Protein AF-A0A376TV82-F1 (afdb_monomer_lite)

Secondary structure (DSSP, 8-state):
-----SS-EEEEEE--SPEEEEPTTSSSEEEEEP-TT-EEEEEEEE--HHHHHHHHHHHHHTT----SHHHHHHHTT--PEEEE--TT-----SHHHHHHHHHHS----------------

Foldseek 3Di:
DDPDPLFFAFEKAQDDDWDFDADVPDPHTPDTDDSVVDIHTADDTDGDPVLLVVLVVVCVVVVHDDDDSQVSNVSVVDDHDYDHDDPLSDDPDDPVVVVSVVVSDDDPPPDDDPDDDPPDD

InterPro domains:
  IPR029044 Nucleotide-diphospho-sugar transferases [G3DSA:3.90.550.10] (1-107)
  IPR029044 Nucleotide-diphospho-sugar transferases [SSF53448] (8-103)
  IPR034683 Cytidylyltransferase IspD/TarI [PF01128] (2-103)
  IPR050088 IspD/TarI cytidylyltransferase, baterial-type [PTHR32125] (6-104)

pLDDT: mean 80.19, std 20.48, range [29.22, 98.0]

Structure (mmCIF, N/CA/C/O backbone):
data_AF-A0A376TV82-F1
#
_entry.id   AF-A0A376TV82-F1
#
loop_
_atom_site.group_PDB
_atom_site.id
_atom_site.type_symbol
_atom_site.label_atom_id
_atom_site.label_alt_id
_atom_site.label_comp_id
_atom_site.label_asym_id
_atom_site.label_entity_id
_atom_site.label_seq_id
_atom_site.pdbx_PDB_ins_code
_atom_site.Cartn_x
_atom_site.Cartn_y
_atom_site.Cartn_z
_atom_site.occupancy
_atom_site.B_iso_or_equiv
_atom_site.auth_seq_id
_atom_site.auth_comp_id
_atom_site.auth_asym_id
_atom_site.auth_atom_id
_atom_site.pdbx_PDB_model_num
ATOM 1 N N . MET A 1 1 ? 19.782 -17.747 -6.948 1.00 29.22 1 MET A N 1
ATOM 2 C CA . MET A 1 1 ? 19.553 -17.217 -8.309 1.00 29.22 1 MET A CA 1
ATOM 3 C C . MET A 1 1 ? 18.523 -16.115 -8.154 1.00 29.22 1 MET A C 1
ATOM 5 O O . MET A 1 1 ? 17.433 -16.418 -7.700 1.00 29.22 1 MET A O 1
ATOM 9 N N . SER A 1 2 ? 18.901 -14.850 -8.351 1.00 39.09 2 SER A N 1
ATOM 10 C CA . SER A 1 2 ? 17.969 -13.723 -8.202 1.00 39.09 2 SER A CA 1
ATOM 11 C C . SER A 1 2 ? 17.208 -13.565 -9.515 1.00 39.09 2 SER A C 1
ATOM 13 O O . SER A 1 2 ? 17.790 -13.119 -10.504 1.00 39.09 2 SER A O 1
ATOM 15 N N . GLU A 1 3 ? 15.951 -14.009 -9.559 1.00 48.34 3 GLU A N 1
ATOM 16 C CA . GLU A 1 3 ? 15.041 -13.651 -10.647 1.00 48.34 3 GLU A CA 1
ATOM 17 C C . GLU A 1 3 ? 14.858 -12.136 -10.617 1.00 48.34 3 GLU A C 1
ATOM 19 O O . GLU A 1 3 ? 14.262 -11.570 -9.702 1.00 48.34 3 GLU A O 1
ATOM 24 N N . THR A 1 4 ? 15.437 -11.447 -11.596 1.00 53.00 4 THR A N 1
ATOM 25 C CA . THR A 1 4 ? 15.296 -9.999 -11.701 1.00 53.00 4 THR A CA 1
ATOM 26 C C . THR A 1 4 ? 13.871 -9.717 -12.171 1.00 53.00 4 THR A C 1
ATOM 28 O O . THR A 1 4 ? 13.544 -9.917 -13.341 1.00 53.00 4 THR A O 1
ATOM 31 N N . SER A 1 5 ? 12.996 -9.312 -11.247 1.00 64.69 5 SER A N 1
ATOM 32 C CA . SER A 1 5 ? 11.639 -8.862 -11.573 1.00 64.69 5 SER A CA 1
ATOM 33 C C . SER A 1 5 ? 11.710 -7.780 -12.651 1.00 64.69 5 SER A C 1
ATOM 35 O O . SER A 1 5 ? 12.368 -6.758 -12.462 1.00 64.69 5 SER A O 1
ATOM 37 N N . ARG A 1 6 ? 11.007 -7.984 -13.773 1.00 78.62 6 ARG A N 1
ATOM 38 C CA . ARG A 1 6 ? 10.933 -7.002 -14.875 1.00 78.62 6 ARG A CA 1
ATOM 39 C C . ARG A 1 6 ? 10.240 -5.697 -14.472 1.00 78.62 6 ARG A C 1
ATOM 41 O O . ARG A 1 6 ? 10.346 -4.714 -15.194 1.00 78.62 6 ARG A O 1
ATOM 48 N N . THR A 1 7 ? 9.555 -5.698 -13.333 1.00 85.69 7 THR A N 1
ATOM 49 C CA . THR A 1 7 ? 8.804 -4.555 -12.814 1.00 85.69 7 THR A CA 1
ATOM 50 C C . THR A 1 7 ? 9.586 -3.788 -11.752 1.00 85.69 7 THR A C 1
ATOM 52 O O . THR A 1 7 ? 9.365 -2.597 -11.610 1.00 85.69 7 THR A O 1
ATOM 55 N N . GLY A 1 8 ? 10.510 -4.431 -11.026 1.00 91.81 8 GLY A N 1
ATOM 56 C CA . GLY A 1 8 ? 11.106 -3.881 -9.802 1.00 91.81 8 GLY A CA 1
ATOM 57 C C . GLY A 1 8 ? 10.295 -4.204 -8.539 1.00 91.81 8 GLY A C 1
ATOM 58 O O . GLY A 1 8 ? 9.468 -5.124 -8.544 1.00 91.81 8 GLY A O 1
ATOM 59 N N . GLY A 1 9 ? 10.551 -3.483 -7.448 1.00 93.19 9 GLY A N 1
ATOM 60 C CA . GLY A 1 9 ? 9.918 -3.718 -6.152 1.00 93.19 9 GLY A CA 1
ATOM 61 C C . GLY A 1 9 ? 10.327 -2.731 -5.063 1.00 93.19 9 GLY A C 1
ATOM 62 O O . GLY A 1 9 ? 11.188 -1.872 -5.258 1.00 93.19 9 GLY A O 1
ATOM 63 N N . ILE A 1 10 ? 9.700 -2.880 -3.902 1.00 93.25 10 ILE A N 1
ATOM 64 C CA . ILE A 1 10 ? 9.908 -2.027 -2.731 1.00 93.25 10 ILE A CA 1
ATOM 65 C C . ILE A 1 10 ? 10.393 -2.852 -1.547 1.00 93.25 10 ILE A C 1
ATOM 67 O O . ILE A 1 10 ? 10.019 -4.019 -1.402 1.00 93.25 10 ILE A O 1
ATOM 71 N N . LEU A 1 11 ? 11.179 -2.232 -0.665 1.00 92.62 11 LEU A N 1
ATOM 72 C CA . LEU A 1 11 ? 11.302 -2.756 0.690 1.00 92.62 11 LEU A CA 1
ATOM 73 C C . LEU A 1 11 ? 9.969 -2.584 1.415 1.00 92.62 11 LEU A C 1
ATOM 75 O O . LEU A 1 11 ? 9.345 -1.526 1.338 1.00 92.62 11 LEU A O 1
ATOM 79 N N . ALA A 1 12 ? 9.541 -3.610 2.138 1.00 92.56 12 ALA A N 1
ATOM 80 C CA . ALA A 1 12 ? 8.310 -3.570 2.906 1.00 92.56 12 ALA A CA 1
ATOM 81 C C . ALA A 1 12 ? 8.379 -4.467 4.144 1.00 92.56 12 ALA A C 1
ATOM 83 O O . ALA A 1 12 ? 9.125 -5.441 4.168 1.00 92.56 12 ALA A O 1
ATOM 84 N N . ALA A 1 13 ? 7.582 -4.172 5.169 1.00 92.62 13 ALA A N 1
ATOM 85 C CA . ALA A 1 13 ? 7.478 -5.008 6.368 1.00 92.62 13 ALA A CA 1
ATOM 86 C C . ALA A 1 13 ? 6.016 -5.412 6.633 1.00 92.62 13 ALA A C 1
ATOM 88 O O . ALA A 1 13 ? 5.143 -4.548 6.537 1.00 92.62 13 ALA A O 1
ATOM 89 N N . PRO A 1 14 ? 5.715 -6.673 6.996 1.00 93.75 14 PRO A N 1
ATOM 90 C CA . PRO A 1 14 ? 4.351 -7.082 7.323 1.00 93.75 14 PRO A CA 1
ATOM 91 C C . PRO A 1 14 ? 3.781 -6.277 8.494 1.00 93.75 14 PRO A C 1
ATOM 93 O O . PRO A 1 14 ? 4.471 -6.032 9.489 1.00 93.75 14 PRO A O 1
ATOM 96 N N . VAL A 1 15 ? 2.504 -5.905 8.409 1.00 93.81 15 VAL A N 1
ATOM 97 C CA . VAL A 1 15 ? 1.812 -5.213 9.501 1.00 93.81 15 VAL A CA 1
ATOM 98 C C . VAL A 1 15 ? 1.665 -6.147 10.703 1.00 93.81 15 VAL A C 1
ATOM 100 O O . VAL A 1 15 ? 1.123 -7.250 10.601 1.00 93.81 15 VAL A O 1
ATOM 103 N N . ARG A 1 16 ? 2.125 -5.686 11.870 1.00 90.50 16 ARG A N 1
ATOM 104 C CA . ARG A 1 16 ? 2.054 -6.446 13.128 1.00 90.50 16 ARG A CA 1
ATOM 105 C C . ARG A 1 16 ? 0.879 -6.037 13.999 1.00 90.50 16 ARG A C 1
ATOM 107 O O . ARG A 1 16 ? 0.276 -6.898 14.629 1.00 90.50 16 ARG A O 1
ATOM 114 N N . ASP A 1 17 ? 0.523 -4.763 14.018 1.00 91.94 17 ASP A N 1
ATOM 115 C CA . ASP A 1 17 ? -0.531 -4.267 14.898 1.00 91.94 17 ASP A CA 1
ATOM 116 C C . ASP A 1 17 ? -1.935 -4.475 14.322 1.00 91.94 17 ASP A C 1
ATOM 118 O O . ASP A 1 17 ? -2.133 -4.765 13.141 1.00 91.94 17 ASP A O 1
ATOM 122 N N . THR A 1 18 ? -2.946 -4.361 15.185 1.00 93.44 18 THR A N 1
ATOM 123 C CA . THR A 1 18 ? -4.344 -4.379 14.739 1.00 93.44 18 THR A CA 1
ATOM 124 C C . THR A 1 18 ? -4.685 -3.044 14.084 1.00 93.44 18 THR A C 1
ATOM 126 O O . THR A 1 18 ? -4.683 -2.010 14.749 1.00 93.44 18 THR A O 1
ATOM 129 N N . MET A 1 19 ? -5.056 -3.068 12.805 1.00 96.69 19 MET A N 1
ATOM 130 C CA . MET A 1 19 ? -5.394 -1.861 12.051 1.00 96.69 19 MET A CA 1
ATOM 131 C C . MET A 1 19 ? -6.875 -1.500 12.208 1.00 96.69 19 MET A C 1
ATOM 133 O O . MET A 1 19 ? -7.757 -2.357 12.114 1.00 96.69 19 MET A O 1
ATOM 137 N N . LYS A 1 20 ? -7.170 -0.216 12.430 1.00 97.19 20 LYS A N 1
ATOM 138 C CA . LYS A 1 20 ? -8.539 0.317 12.513 1.00 97.19 20 LYS A CA 1
ATOM 139 C C . LYS A 1 20 ? -8.762 1.353 11.418 1.00 97.19 20 LYS A C 1
ATOM 141 O O . LYS A 1 20 ? -7.894 2.186 11.172 1.00 97.19 20 LYS A O 1
ATOM 146 N N . ARG A 1 21 ? -9.941 1.331 10.796 1.00 97.94 21 ARG A N 1
ATOM 147 C CA . ARG A 1 21 ? -10.410 2.414 9.925 1.00 97.94 21 ARG A CA 1
ATOM 148 C C . ARG A 1 21 ? -11.316 3.342 10.723 1.00 97.94 21 ARG A C 1
ATOM 150 O O . ARG A 1 21 ? -12.216 2.860 11.406 1.00 97.94 21 ARG A O 1
ATOM 157 N N . ALA A 1 22 ? -11.075 4.645 10.644 1.00 97.81 22 ALA A N 1
ATOM 158 C CA . ALA A 1 22 ? -11.924 5.649 11.278 1.00 97.81 22 ALA A CA 1
ATOM 159 C C . ALA A 1 22 ? -13.176 5.952 10.435 1.00 97.81 22 ALA A C 1
ATOM 161 O O . ALA A 1 22 ? -13.164 5.771 9.214 1.00 97.81 22 ALA A O 1
ATOM 162 N N . GLU A 1 23 ? -14.244 6.426 11.079 1.00 96.69 23 GLU A N 1
ATOM 163 C CA . GLU A 1 23 ? -15.384 7.032 10.386 1.00 96.69 23 GLU A CA 1
ATOM 164 C C . GLU A 1 23 ? -14.96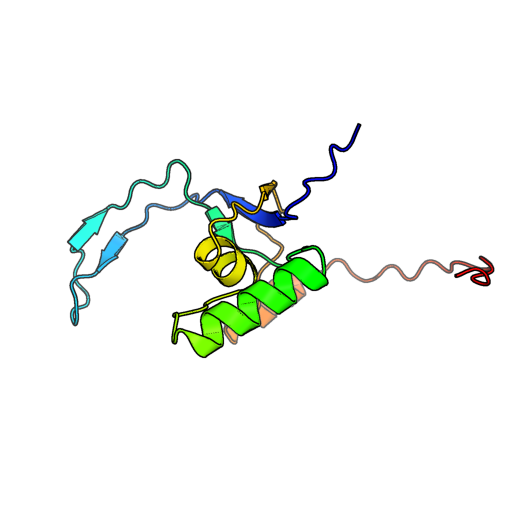5 8.342 9.688 1.00 96.69 23 GLU A C 1
ATOM 166 O O . GLU A 1 23 ? -14.204 9.127 10.263 1.00 96.69 23 GLU A O 1
ATOM 171 N N . PRO A 1 24 ? -15.476 8.638 8.477 1.00 96.19 24 PRO A N 1
ATOM 172 C CA . PRO A 1 24 ? -15.196 9.906 7.812 1.00 96.19 24 PRO A CA 1
ATOM 173 C C . PRO A 1 24 ? -15.557 11.107 8.698 1.00 96.19 24 PRO A C 1
ATOM 175 O O . PRO A 1 24 ? -16.698 11.254 9.134 1.00 96.19 24 PRO A O 1
ATOM 178 N N . GLY A 1 25 ? -14.574 11.968 8.972 1.00 96.38 25 GLY A N 1
ATOM 179 C CA . GLY A 1 25 ? -14.761 13.196 9.751 1.00 96.38 25 GLY A CA 1
ATOM 180 C C . GLY A 1 25 ? -14.917 13.013 11.266 1.00 96.38 25 GLY A C 1
ATOM 181 O O . GLY A 1 25 ? -15.236 13.988 11.944 1.00 96.38 25 GLY A O 1
ATOM 182 N N . LYS A 1 26 ? -14.702 11.811 11.824 1.00 96.31 26 LYS A N 1
ATOM 183 C CA . LYS A 1 26 ? -14.811 11.562 13.272 1.00 96.31 26 LYS A CA 1
ATOM 184 C C . LYS A 1 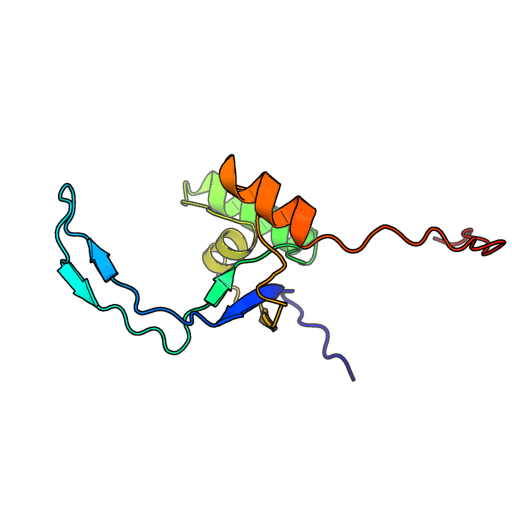26 ? -13.655 10.718 13.805 1.00 96.31 26 LYS A C 1
ATOM 186 O O . LYS A 1 26 ? -13.189 9.792 13.152 1.00 96.31 26 LYS A O 1
ATOM 191 N N . ASN A 1 27 ? -13.289 10.944 15.065 1.00 95.31 27 ASN A N 1
ATOM 192 C CA . ASN A 1 27 ? -12.348 10.091 15.802 1.00 95.31 27 ASN A CA 1
ATOM 193 C C . ASN A 1 27 ? -13.063 8.879 16.429 1.00 95.31 27 ASN A C 1
ATOM 195 O O . ASN A 1 27 ? -12.990 8.655 17.634 1.00 95.31 27 ASN A O 1
ATOM 199 N N . ALA A 1 28 ? -13.789 8.119 15.609 1.00 96.75 28 ALA A N 1
ATOM 200 C CA . ALA A 1 28 ? -14.503 6.907 16.006 1.00 96.75 28 ALA A CA 1
ATOM 201 C C . ALA A 1 28 ? -14.107 5.741 15.090 1.00 96.75 28 ALA A C 1
ATOM 203 O O . ALA A 1 28 ? -13.874 5.939 13.898 1.00 96.75 28 ALA A O 1
ATOM 204 N N . ILE A 1 29 ? -14.015 4.527 15.641 1.00 97.75 29 ILE A N 1
ATOM 205 C CA . ILE A 1 29 ? -13.672 3.322 14.871 1.00 97.75 29 ILE A CA 1
ATOM 206 C C . ILE A 1 29 ? -14.876 2.924 14.012 1.00 97.75 29 ILE A C 1
ATOM 208 O O . ILE A 1 29 ? -15.921 2.590 14.559 1.00 97.75 29 ILE A O 1
ATOM 212 N N . ALA A 1 30 ? -14.702 2.882 12.690 1.00 98.00 30 ALA A N 1
ATOM 213 C CA . ALA A 1 30 ? -15.683 2.308 11.774 1.00 98.00 30 ALA A CA 1
ATOM 214 C C . ALA A 1 30 ? -15.608 0.772 11.783 1.00 98.00 30 ALA A C 1
ATOM 216 O O . ALA A 1 30 ? -16.612 0.097 11.982 1.00 98.00 30 ALA A O 1
ATOM 217 N N . HIS A 1 31 ? -14.414 0.203 11.578 1.00 97.94 31 HIS A N 1
ATOM 218 C CA . HIS A 1 31 ? -14.179 -1.246 11.644 1.00 97.94 31 HIS A CA 1
ATOM 219 C C . HIS A 1 31 ? -12.686 -1.590 11.782 1.00 97.94 31 HIS A C 1
ATOM 221 O O . HIS A 1 31 ? -11.802 -0.742 11.628 1.00 97.94 31 HIS A O 1
ATOM 227 N N . THR A 1 32 ? -12.408 -2.862 12.078 1.00 97.44 32 THR A N 1
ATOM 228 C CA . THR A 1 32 ? -11.055 -3.444 12.046 1.00 97.44 32 THR A CA 1
ATOM 229 C C . THR A 1 32 ? -10.709 -3.861 10.620 1.00 97.44 32 THR A C 1
ATOM 231 O O . THR A 1 32 ? -11.538 -4.482 9.962 1.00 97.44 32 THR A O 1
ATOM 234 N N . VAL A 1 33 ? -9.502 -3.546 10.156 1.00 97.75 33 VAL A N 1
ATOM 235 C CA . VAL A 1 33 ? -8.981 -3.988 8.854 1.00 97.75 33 VAL A CA 1
ATOM 236 C C . VAL A 1 33 ? -8.170 -5.267 9.069 1.00 97.75 33 VAL A C 1
ATOM 238 O O . VAL A 1 33 ? -7.345 -5.307 9.984 1.00 97.75 33 VAL A O 1
ATOM 241 N N . ASP A 1 34 ? -8.408 -6.305 8.258 1.00 96.50 34 ASP A N 1
ATOM 242 C CA . ASP A 1 34 ? -7.578 -7.515 8.299 1.00 96.50 34 ASP A CA 1
ATOM 243 C C . ASP A 1 34 ? -6.137 -7.159 7.915 1.00 96.50 34 ASP A C 1
ATOM 245 O O . ASP A 1 34 ? -5.891 -6.506 6.903 1.00 96.50 34 ASP A O 1
ATOM 249 N N . ARG A 1 35 ? -5.189 -7.560 8.761 1.00 95.38 35 ARG A N 1
ATOM 250 C CA . ARG A 1 35 ? -3.758 -7.299 8.577 1.00 95.38 35 ARG A CA 1
ATOM 251 C C . ARG A 1 35 ? -3.071 -8.352 7.709 1.00 95.38 35 ARG A C 1
ATOM 253 O O . ARG A 1 35 ? -1.938 -8.129 7.292 1.00 95.38 35 ARG A O 1
ATOM 260 N N . ASN A 1 36 ? -3.711 -9.494 7.451 1.00 95.06 36 ASN A N 1
ATOM 261 C CA . ASN A 1 36 ? -3.130 -10.542 6.618 1.00 95.06 36 ASN A CA 1
ATOM 262 C C . ASN A 1 36 ? -2.892 -10.013 5.198 1.00 95.06 36 ASN A C 1
ATOM 264 O O . ASN A 1 36 ? -3.821 -9.581 4.522 1.00 95.06 36 ASN A O 1
ATOM 268 N N . GLY A 1 37 ? -1.634 -10.033 4.753 1.00 94.19 37 GLY A N 1
ATOM 269 C CA . GLY A 1 37 ? -1.249 -9.484 3.452 1.00 94.19 37 GLY A CA 1
ATOM 270 C C . GLY A 1 37 ? -1.139 -7.955 3.401 1.00 94.19 37 GLY A C 1
ATOM 271 O O . GLY A 1 37 ? -0.908 -7.425 2.319 1.00 94.19 37 GLY A O 1
ATOM 272 N N . LEU A 1 38 ? -1.252 -7.242 4.531 1.00 95.88 38 LEU A N 1
ATOM 273 C CA . LEU A 1 38 ? -0.925 -5.816 4.606 1.00 95.88 38 LEU A CA 1
ATOM 274 C C . LEU A 1 38 ? 0.545 -5.605 4.960 1.00 95.88 38 LEU A C 1
ATOM 276 O O . LEU A 1 38 ? 1.090 -6.246 5.863 1.00 95.88 38 LEU A O 1
ATOM 280 N N . TRP A 1 39 ? 1.162 -4.650 4.271 1.00 94.75 39 TRP A N 1
ATOM 281 C CA . TRP A 1 39 ? 2.575 -4.326 4.411 1.00 94.75 39 TRP A CA 1
ATOM 282 C C . TRP A 1 39 ? 2.773 -2.820 4.579 1.00 94.75 39 TRP A C 1
ATOM 284 O O . TRP A 1 39 ? 2.080 -2.010 3.967 1.00 94.75 39 TRP A O 1
ATOM 294 N N . HIS A 1 40 ? 3.746 -2.444 5.401 1.00 92.12 40 HIS A N 1
ATOM 295 C CA . HIS A 1 40 ? 4.297 -1.099 5.437 1.00 92.12 40 HIS A CA 1
ATOM 296 C C . HIS A 1 40 ? 5.256 -0.930 4.264 1.00 92.12 40 HIS A C 1
ATOM 298 O O . HIS A 1 40 ? 6.272 -1.621 4.215 1.00 92.12 40 HIS A O 1
ATOM 304 N N .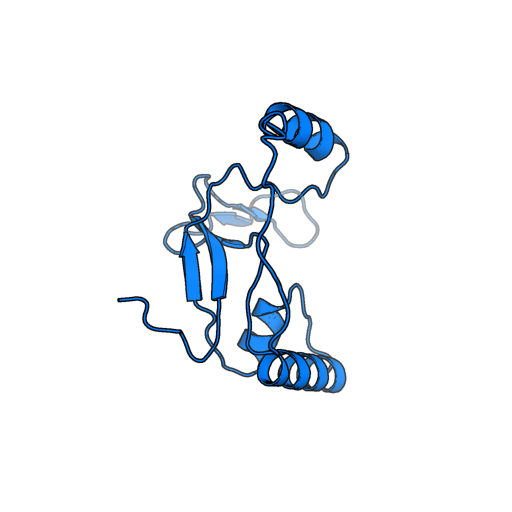 ALA A 1 41 ? 4.952 -0.011 3.349 1.00 90.69 41 ALA A N 1
ATOM 305 C CA . ALA A 1 41 ? 5.885 0.402 2.309 1.00 90.69 41 ALA A CA 1
ATOM 306 C C . ALA A 1 41 ? 7.056 1.180 2.932 1.00 90.69 41 ALA A C 1
ATOM 308 O O . ALA A 1 41 ? 6.850 2.156 3.661 1.00 90.69 41 ALA A O 1
ATOM 309 N N . LEU A 1 42 ? 8.279 0.741 2.645 1.00 87.62 42 LEU A N 1
ATOM 310 C CA . LEU A 1 42 ? 9.530 1.357 3.080 1.00 87.62 42 LEU A CA 1
ATOM 311 C C . LEU A 1 42 ? 10.312 1.866 1.859 1.00 87.62 42 LEU A C 1
ATOM 313 O O . LEU A 1 42 ? 9.917 1.683 0.707 1.00 87.62 42 LEU A O 1
ATOM 317 N N . THR A 1 43 ? 11.441 2.518 2.118 1.00 83.38 43 THR A N 1
ATOM 318 C CA . THR A 1 43 ? 12.402 2.942 1.094 1.00 83.38 43 THR A CA 1
ATOM 319 C C . THR A 1 43 ? 13.754 2.264 1.342 1.00 83.38 43 THR A C 1
ATOM 321 O O . THR A 1 43 ? 14.045 1.913 2.482 1.00 83.38 43 THR A O 1
ATOM 324 N N . PRO A 1 44 ? 14.612 2.058 0.327 1.00 86.44 44 PRO A N 1
ATOM 325 C CA . PRO A 1 44 ? 14.443 2.415 -1.082 1.00 86.44 44 PRO A CA 1
ATOM 326 C C . PRO A 1 44 ? 13.371 1.603 -1.826 1.00 86.44 44 PRO A C 1
ATOM 328 O O . PRO A 1 44 ? 13.085 0.452 -1.496 1.00 86.44 44 PRO A O 1
ATOM 331 N N . GLN A 1 45 ? 12.820 2.228 -2.866 1.00 88.81 45 GLN A N 1
ATOM 332 C CA . GLN A 1 45 ? 12.019 1.589 -3.909 1.00 88.81 45 GLN A CA 1
ATOM 333 C C . GLN A 1 45 ? 12.869 1.509 -5.182 1.00 88.81 45 GLN A C 1
ATOM 335 O O . GLN A 1 45 ? 13.581 2.461 -5.504 1.00 88.81 45 GLN A O 1
ATOM 340 N N . PHE A 1 46 ? 12.846 0.378 -5.886 1.00 91.75 46 PHE A N 1
ATOM 341 C CA . PHE A 1 46 ? 13.710 0.147 -7.042 1.00 91.75 46 PHE A CA 1
ATOM 342 C C . PHE A 1 46 ? 12.905 -0.304 -8.256 1.00 91.75 46 PHE A C 1
ATOM 344 O O . PHE A 1 46 ? 12.317 -1.386 -8.260 1.00 91.75 46 PHE A O 1
ATOM 351 N N . PHE A 1 47 ? 12.937 0.508 -9.312 1.00 93.69 47 PHE A N 1
ATOM 352 C CA . PHE A 1 47 ? 12.173 0.305 -10.539 1.00 93.69 47 PHE A CA 1
ATOM 353 C C . PHE A 1 47 ? 13.034 0.555 -11.783 1.00 93.69 47 PHE A C 1
ATOM 355 O O . PHE A 1 47 ? 13.953 1.380 -11.735 1.00 93.69 47 PHE A O 1
ATOM 362 N N . PRO A 1 48 ? 12.744 -0.103 -12.922 1.00 93.94 48 PRO A N 1
ATOM 363 C CA . PRO A 1 48 ? 13.325 0.284 -14.200 1.00 93.94 48 PRO A CA 1
ATOM 364 C C . PRO A 1 48 ? 12.996 1.750 -14.511 1.00 93.94 48 PRO A C 1
ATOM 366 O O . PRO A 1 48 ? 11.834 2.150 -14.485 1.00 93.94 48 PRO A O 1
ATOM 369 N N . ARG A 1 49 ? 14.025 2.548 -14.821 1.00 92.94 49 ARG A N 1
ATOM 370 C CA . ARG A 1 49 ? 13.908 4.008 -14.993 1.00 92.94 49 ARG A CA 1
ATOM 371 C C . ARG A 1 49 ? 12.816 4.410 -15.987 1.00 92.94 49 ARG A C 1
ATOM 373 O O . ARG A 1 49 ? 12.026 5.296 -15.688 1.00 92.94 49 ARG A O 1
ATOM 380 N N . GLU A 1 50 ? 12.810 3.796 -17.168 1.00 94.81 50 GLU A N 1
ATOM 381 C CA . GLU A 1 50 ? 11.866 4.139 -18.244 1.00 94.81 50 GLU A CA 1
ATOM 382 C C . GLU A 1 50 ? 10.434 3.793 -17.847 1.00 94.81 50 GLU A C 1
ATOM 384 O O . GLU A 1 50 ? 9.552 4.638 -17.938 1.00 94.81 50 GLU A O 1
ATOM 389 N N . LEU A 1 51 ? 10.240 2.604 -17.272 1.00 94.00 51 LEU A N 1
ATOM 390 C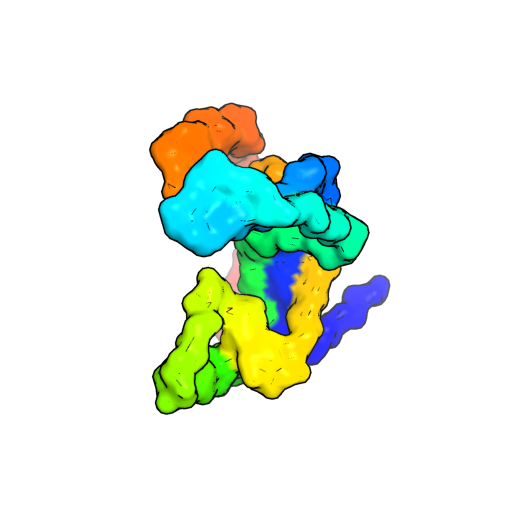 CA . LEU A 1 51 ? 8.945 2.164 -16.766 1.00 94.00 51 LEU A CA 1
ATOM 391 C C . LEU A 1 51 ? 8.378 3.129 -15.715 1.00 94.00 51 LEU A C 1
ATOM 393 O O . LEU A 1 51 ? 7.224 3.538 -15.806 1.00 94.00 51 LEU A O 1
ATOM 397 N N . LEU A 1 52 ? 9.194 3.506 -14.727 1.00 95.31 52 LEU A N 1
ATOM 398 C CA . LEU A 1 52 ? 8.781 4.437 -13.678 1.00 95.31 52 LEU A CA 1
ATOM 399 C C . LEU A 1 52 ? 8.439 5.818 -14.253 1.00 95.31 52 LEU A C 1
ATOM 401 O O . LEU A 1 52 ? 7.415 6.396 -13.897 1.00 95.31 52 LEU A O 1
ATOM 405 N N . HIS A 1 53 ? 9.283 6.337 -15.146 1.00 96.12 53 HIS A N 1
ATOM 406 C CA . HIS A 1 53 ? 9.083 7.639 -15.777 1.00 96.12 53 HIS A CA 1
ATOM 407 C C . HIS A 1 53 ? 7.766 7.704 -16.560 1.00 96.12 53 HIS A C 1
ATOM 409 O O . HIS A 1 53 ? 6.999 8.660 -16.415 1.00 96.12 53 HIS A O 1
ATOM 415 N N . ASP A 1 54 ? 7.489 6.681 -17.366 1.00 96.69 54 ASP A N 1
ATOM 416 C CA . ASP A 1 54 ? 6.286 6.624 -18.192 1.00 96.69 54 ASP A CA 1
ATOM 417 C C . ASP A 1 54 ? 5.031 6.515 -17.324 1.00 96.69 54 ASP A C 1
ATOM 419 O O . ASP A 1 54 ? 4.038 7.203 -17.571 1.00 96.69 54 ASP A O 1
ATOM 423 N N . CYS A 1 55 ? 5.097 5.725 -16.250 1.00 95.88 55 CYS A N 1
ATOM 424 C CA . CYS A 1 55 ? 3.983 5.571 -15.326 1.00 95.88 55 CYS A CA 1
ATOM 425 C C . CYS A 1 55 ? 3.688 6.812 -14.496 1.00 95.88 55 CYS A C 1
ATOM 427 O O . CYS A 1 55 ? 2.522 7.183 -14.361 1.00 95.88 55 CYS A O 1
ATOM 429 N N . LEU A 1 56 ? 4.718 7.503 -14.009 1.00 94.19 56 LEU A N 1
ATOM 430 C CA . LEU A 1 56 ? 4.544 8.790 -13.339 1.00 94.19 56 LEU A CA 1
ATOM 431 C C . LEU A 1 56 ? 3.944 9.828 -14.286 1.00 94.19 56 LEU A C 1
ATOM 433 O O . LEU A 1 56 ? 2.981 10.503 -13.930 1.00 94.19 56 LEU A O 1
ATOM 437 N N . THR A 1 57 ? 4.472 9.926 -15.506 1.00 96.38 57 THR A N 1
ATOM 438 C CA . THR A 1 57 ? 3.990 10.884 -16.507 1.00 96.38 57 THR A CA 1
ATOM 439 C C . THR A 1 57 ? 2.521 10.633 -16.841 1.00 96.38 57 THR A C 1
ATOM 441 O O . THR A 1 57 ? 1.713 11.561 -16.848 1.00 96.38 57 THR A O 1
ATOM 444 N N . ARG A 1 58 ? 2.151 9.370 -17.071 1.00 95.94 58 ARG A N 1
ATOM 445 C CA . ARG A 1 58 ? 0.768 8.973 -17.334 1.00 95.94 58 ARG A CA 1
ATOM 446 C C . ARG A 1 58 ? -0.154 9.298 -16.158 1.00 95.94 58 ARG A C 1
ATOM 448 O O . ARG A 1 58 ? -1.177 9.945 -16.357 1.00 95.94 58 ARG A O 1
ATOM 455 N N . ALA A 1 59 ? 0.221 8.888 -14.948 1.00 95.00 59 ALA A N 1
ATOM 456 C CA . ALA A 1 59 ? -0.566 9.127 -13.744 1.00 95.00 59 ALA A CA 1
ATOM 457 C C . ALA A 1 59 ? -0.813 10.621 -13.488 1.00 95.00 59 ALA A C 1
ATOM 459 O O . ALA A 1 59 ? -1.933 11.016 -13.168 1.00 95.00 59 ALA A O 1
ATOM 460 N N . LEU A 1 60 ? 0.215 11.455 -13.675 1.00 93.00 60 LEU A N 1
ATOM 461 C CA . LEU A 1 60 ? 0.105 12.906 -13.533 1.00 93.00 60 LEU A CA 1
ATOM 462 C C . LEU A 1 60 ? -0.816 13.517 -14.596 1.00 93.00 60 LEU A C 1
ATOM 464 O O . LEU A 1 60 ? -1.652 14.355 -14.264 1.00 93.00 60 LEU A O 1
ATOM 468 N N . ASN A 1 61 ? -0.708 13.075 -15.852 1.00 95.50 61 ASN A N 1
ATOM 469 C CA . ASN A 1 61 ? -1.559 13.562 -16.942 1.00 95.50 61 ASN A CA 1
ATOM 470 C C . ASN A 1 61 ? -3.035 13.173 -16.765 1.00 95.50 61 ASN A C 1
ATOM 472 O O . ASN A 1 61 ? -3.920 13.926 -17.166 1.00 95.50 61 ASN A O 1
ATOM 476 N N . GLU A 1 62 ? -3.305 12.014 -16.164 1.00 96.19 62 GLU A N 1
ATOM 477 C CA . GLU A 1 62 ? -4.661 11.513 -15.904 1.00 96.19 62 GLU A CA 1
ATOM 478 C C . GLU A 1 62 ? -5.225 11.974 -14.540 1.00 96.19 62 GLU A C 1
ATOM 480 O O . GLU A 1 62 ? -6.364 11.654 -14.200 1.00 96.19 62 GLU A O 1
ATOM 485 N N . GLY A 1 63 ? -4.467 12.757 -13.759 1.00 93.31 63 GLY A N 1
ATOM 486 C CA . GLY A 1 63 ? -4.913 13.299 -12.470 1.00 93.31 63 GLY A CA 1
ATOM 487 C C . GLY A 1 63 ? -5.046 12.252 -11.357 1.00 93.31 63 GLY A C 1
ATOM 488 O O . GLY A 1 63 ? -5.839 12.428 -10.430 1.00 93.31 63 GLY A O 1
ATOM 489 N N . ALA A 1 64 ? -4.299 11.151 -11.446 1.00 92.19 64 ALA A N 1
ATOM 490 C CA . ALA A 1 64 ? -4.302 10.096 -10.441 1.00 92.19 64 ALA A CA 1
ATOM 491 C C . ALA A 1 64 ? -3.678 10.563 -9.115 1.00 92.19 64 ALA A C 1
ATOM 493 O O . ALA A 1 64 ? -2.762 11.385 -9.081 1.00 92.19 64 ALA A O 1
ATOM 494 N N . THR A 1 65 ? -4.148 10.000 -7.999 1.00 90.94 65 THR A N 1
ATOM 495 C CA . THR A 1 65 ? -3.535 10.235 -6.683 1.00 90.94 65 THR A CA 1
ATOM 496 C C . THR A 1 65 ? -2.346 9.298 -6.500 1.00 90.94 65 THR A C 1
ATOM 498 O O . THR A 1 65 ? -2.537 8.107 -6.274 1.00 90.94 65 THR A O 1
ATOM 501 N N . ILE A 1 66 ? -1.133 9.841 -6.588 1.00 91.38 66 ILE A N 1
ATOM 502 C CA . ILE A 1 66 ? 0.125 9.106 -6.408 1.00 91.38 66 ILE A CA 1
ATOM 503 C C . ILE A 1 66 ? 0.695 9.401 -5.018 1.00 91.38 66 ILE A C 1
ATOM 505 O O . ILE A 1 66 ? 0.866 10.563 -4.649 1.00 91.38 66 ILE A O 1
ATOM 509 N N . THR A 1 67 ? 0.964 8.353 -4.237 1.00 86.62 67 THR A N 1
ATOM 510 C CA . THR A 1 67 ? 1.482 8.449 -2.858 1.00 86.62 67 THR A CA 1
ATOM 511 C C . THR A 1 67 ? 2.966 8.114 -2.740 1.00 86.62 67 THR A C 1
ATOM 513 O O . THR A 1 67 ? 3.619 8.565 -1.800 1.00 86.62 67 THR A O 1
ATOM 516 N N . ASP A 1 68 ? 3.480 7.317 -3.672 1.00 87.06 68 ASP A N 1
ATOM 517 C CA . ASP A 1 68 ? 4.874 6.883 -3.803 1.00 87.06 68 ASP A CA 1
ATOM 518 C C . ASP A 1 68 ? 5.140 6.335 -5.220 1.00 87.06 68 ASP A C 1
ATOM 520 O O . ASP A 1 68 ? 4.235 6.268 -6.056 1.00 87.06 68 ASP A O 1
ATOM 524 N N . GLU A 1 69 ? 6.377 5.941 -5.518 1.00 90.69 69 GLU A N 1
ATOM 525 C CA . GLU A 1 69 ? 6.749 5.433 -6.841 1.00 90.69 69 GLU A CA 1
ATOM 526 C C . GLU A 1 69 ? 6.015 4.125 -7.194 1.00 90.69 69 GLU A C 1
ATOM 528 O O . GLU A 1 69 ? 5.590 3.949 -8.338 1.00 90.69 69 GLU A O 1
ATOM 533 N N . ALA A 1 70 ? 5.798 3.235 -6.221 1.00 92.94 70 ALA A N 1
ATOM 534 C CA . ALA A 1 70 ? 5.027 2.007 -6.402 1.00 92.94 70 ALA A CA 1
ATOM 535 C C . ALA A 1 70 ? 3.583 2.277 -6.845 1.00 92.94 70 ALA A C 1
ATOM 537 O O . ALA A 1 70 ? 3.124 1.651 -7.802 1.00 92.94 70 ALA A O 1
ATOM 538 N N . SER A 1 71 ? 2.898 3.253 -6.237 1.00 93.44 71 SER A N 1
ATOM 539 C CA . SER A 1 71 ? 1.521 3.607 -6.606 1.00 93.44 71 SER A CA 1
ATOM 540 C C . SER A 1 71 ? 1.388 4.092 -8.057 1.00 93.44 71 SER A C 1
ATOM 542 O O . SER A 1 71 ? 0.361 3.867 -8.697 1.00 93.44 71 SER A O 1
ATOM 544 N N . ALA A 1 72 ? 2.440 4.690 -8.632 1.00 94.12 72 ALA A N 1
ATOM 545 C CA . ALA A 1 72 ? 2.454 5.044 -10.052 1.00 94.12 72 ALA A CA 1
ATOM 546 C C . ALA A 1 72 ? 2.510 3.799 -10.952 1.00 94.12 72 ALA A C 1
ATOM 548 O O . ALA A 1 72 ? 1.823 3.733 -11.973 1.00 94.12 72 ALA A O 1
ATOM 549 N N . LEU A 1 73 ? 3.292 2.785 -10.570 1.00 95.62 73 LEU A N 1
ATOM 550 C CA . LEU A 1 73 ? 3.332 1.508 -11.283 1.00 95.62 73 LEU A CA 1
ATOM 551 C C . LEU A 1 73 ? 2.010 0.738 -11.140 1.00 95.62 73 LEU A C 1
ATOM 553 O O . LEU A 1 73 ? 1.534 0.176 -12.127 1.00 95.62 73 LEU A O 1
ATOM 557 N N . GLU A 1 74 ? 1.395 0.751 -9.957 1.00 95.44 74 GLU A N 1
ATOM 558 C CA . GLU A 1 74 ? 0.064 0.172 -9.720 1.00 95.44 74 GLU A CA 1
ATOM 559 C C . GLU A 1 74 ? -0.994 0.814 -10.618 1.00 95.44 74 GLU A C 1
ATOM 561 O O . GLU A 1 74 ? -1.774 0.111 -11.261 1.00 95.44 74 GLU A O 1
ATOM 566 N N . TYR A 1 75 ? -0.972 2.145 -10.741 1.00 94.62 75 TYR A N 1
ATOM 567 C CA . TYR A 1 75 ? -1.876 2.880 -11.623 1.00 94.62 75 TYR A CA 1
ATOM 568 C C . TYR A 1 75 ? -1.749 2.452 -13.095 1.00 94.62 75 TYR A C 1
ATOM 570 O O . TYR A 1 75 ? -2.737 2.351 -13.822 1.00 94.62 75 TYR A O 1
ATOM 578 N N . CYS A 1 76 ? -0.533 2.129 -13.532 1.00 93.56 76 CYS A N 1
ATOM 579 C CA . CYS A 1 76 ? -0.262 1.562 -14.851 1.00 93.56 76 CYS A CA 1
ATOM 580 C C . CYS A 1 76 ? -0.677 0.087 -15.026 1.00 93.56 76 CYS A C 1
ATOM 582 O O . CYS A 1 76 ? -0.542 -0.443 -16.131 1.00 93.56 76 CYS A O 1
ATOM 584 N N . GLY A 1 77 ? -1.141 -0.590 -13.972 1.00 94.75 77 GLY A N 1
ATOM 585 C CA . GLY A 1 77 ? -1.496 -2.012 -13.980 1.00 94.75 77 GLY A CA 1
ATOM 586 C C . GLY A 1 77 ? -0.334 -2.964 -13.674 1.00 94.75 77 GLY A C 1
ATOM 587 O O . GLY A 1 77 ? -0.470 -4.180 -13.841 1.00 94.75 77 GLY A O 1
ATOM 588 N N . PHE A 1 78 ? 0.814 -2.445 -13.234 1.00 95.50 78 PHE A N 1
ATOM 589 C CA . PHE A 1 78 ? 1.932 -3.270 -12.788 1.00 95.50 78 PHE A CA 1
ATOM 590 C C . PHE A 1 78 ? 1.796 -3.651 -11.315 1.00 95.50 78 PHE A C 1
ATOM 592 O O . PHE A 1 78 ? 1.122 -2.991 -10.536 1.00 95.50 78 PHE A O 1
ATOM 599 N N . HIS A 1 79 ? 2.484 -4.726 -10.935 1.00 94.75 79 HIS A N 1
ATOM 600 C CA . HIS A 1 79 ? 2.490 -5.241 -9.568 1.00 94.75 79 HIS A CA 1
ATOM 601 C C . HIS A 1 79 ? 3.944 -5.315 -9.071 1.00 94.75 79 HIS A C 1
ATOM 603 O O . HIS A 1 79 ? 4.612 -6.338 -9.281 1.00 94.75 79 HIS A O 1
ATOM 609 N N . PRO A 1 80 ? 4.479 -4.216 -8.501 1.00 94.06 80 PRO A N 1
ATOM 610 C CA . PRO A 1 80 ? 5.771 -4.204 -7.818 1.00 94.06 80 PRO A CA 1
ATOM 611 C C . PRO A 1 80 ? 5.939 -5.365 -6.835 1.00 94.06 80 PRO A C 1
ATOM 613 O O . PRO A 1 80 ? 4.997 -5.762 -6.153 1.00 94.06 80 PRO A O 1
ATOM 616 N N . GLN A 1 81 ? 7.152 -5.911 -6.741 1.00 94.44 81 GLN A N 1
ATOM 617 C CA . GLN A 1 81 ? 7.449 -6.955 -5.761 1.00 94.44 81 GLN A CA 1
ATOM 618 C C . GLN A 1 81 ? 7.588 -6.372 -4.351 1.00 94.44 81 GLN A C 1
ATOM 620 O O . GLN A 1 81 ? 8.154 -5.293 -4.172 1.00 94.44 81 GLN A O 1
ATOM 625 N N . LEU A 1 82 ? 7.138 -7.130 -3.352 1.00 94.06 82 LEU A N 1
ATOM 626 C CA . LEU A 1 82 ? 7.406 -6.852 -1.944 1.00 94.06 82 LEU A CA 1
ATOM 627 C C . LEU A 1 82 ? 8.667 -7.605 -1.529 1.00 94.06 82 LEU A C 1
ATOM 629 O O . LEU A 1 82 ? 8.706 -8.835 -1.566 1.00 94.06 82 LEU A O 1
ATOM 633 N N . VAL A 1 83 ? 9.698 -6.866 -1.136 1.00 92.06 83 VAL A N 1
ATOM 634 C CA . VAL A 1 83 ? 10.928 -7.423 -0.575 1.00 92.06 83 VAL A CA 1
ATOM 635 C C . VAL A 1 83 ? 10.913 -7.156 0.920 1.00 92.06 83 VAL A C 1
ATOM 637 O O . VAL A 1 83 ? 10.839 -6.003 1.339 1.00 92.06 83 VAL A O 1
ATOM 640 N N . GLU A 1 84 ? 10.976 -8.209 1.734 1.00 90.50 84 GLU A N 1
ATOM 641 C CA . GLU A 1 84 ? 10.939 -8.044 3.186 1.00 90.50 84 GLU A CA 1
ATOM 642 C C . GLU A 1 84 ? 12.153 -7.236 3.670 1.00 90.50 84 GLU A C 1
ATOM 644 O O . GLU A 1 84 ? 13.309 -7.634 3.509 1.00 90.50 84 GLU A O 1
ATOM 649 N N . GLY A 1 85 ? 11.876 -6.061 4.228 1.00 85.25 85 GLY A N 1
ATOM 650 C CA . GLY A 1 85 ? 12.846 -5.167 4.836 1.00 85.25 85 GLY A CA 1
ATOM 651 C C . GLY A 1 85 ? 12.839 -5.300 6.353 1.00 85.25 85 GLY A C 1
ATOM 652 O O . GLY A 1 85 ? 11.875 -5.766 6.966 1.00 85.25 85 GLY A O 1
ATOM 653 N N . ARG A 1 86 ? 13.916 -4.844 6.994 1.00 79.62 86 ARG A N 1
ATOM 654 C CA . ARG A 1 86 ? 13.913 -4.726 8.451 1.00 79.62 86 ARG A CA 1
ATOM 655 C C . ARG A 1 86 ? 12.951 -3.611 8.862 1.00 79.62 86 ARG A C 1
ATOM 657 O O . ARG A 1 86 ? 12.994 -2.516 8.310 1.00 79.62 86 ARG A O 1
ATOM 664 N N . ALA A 1 87 ? 12.116 -3.882 9.862 1.00 72.44 87 ALA A N 1
ATOM 665 C CA . ALA A 1 87 ? 11.147 -2.916 10.386 1.00 72.44 87 ALA A CA 1
ATOM 666 C C . ALA A 1 87 ? 11.793 -1.678 11.040 1.00 72.44 87 ALA A C 1
ATOM 668 O O . ALA A 1 87 ? 11.108 -0.695 11.295 1.00 72.44 87 ALA A O 1
ATOM 669 N N . ASP A 1 88 ? 13.097 -1.727 11.314 1.00 71.06 88 ASP A N 1
ATOM 670 C CA . ASP A 1 88 ? 13.874 -0.617 11.861 1.00 71.06 88 ASP A CA 1
ATOM 671 C C . ASP A 1 88 ? 14.420 0.340 10.787 1.00 71.06 88 ASP A C 1
ATOM 673 O O . ASP A 1 88 ? 14.993 1.378 11.111 1.00 71.06 88 ASP A O 1
ATOM 677 N N . ASN A 1 89 ? 14.174 0.040 9.508 1.00 74.19 89 ASN A N 1
ATOM 678 C CA . ASN A 1 89 ? 14.365 0.959 8.394 1.00 74.19 89 ASN A CA 1
ATOM 679 C C . ASN A 1 89 ? 13.217 1.981 8.361 1.00 74.19 89 ASN A C 1
ATOM 681 O O . ASN A 1 89 ? 12.335 1.956 7.499 1.00 74.19 89 ASN A O 1
ATOM 685 N N . ILE A 1 90 ? 13.184 2.821 9.393 1.00 65.81 90 ILE A N 1
ATOM 686 C CA . ILE A 1 90 ? 12.115 3.780 9.629 1.00 65.81 90 ILE A CA 1
ATOM 687 C C . ILE A 1 90 ? 12.187 4.936 8.630 1.00 65.81 90 ILE A C 1
ATOM 689 O O . ILE A 1 90 ? 13.228 5.556 8.415 1.00 65.81 90 ILE A O 1
ATOM 693 N N . LYS A 1 91 ? 11.038 5.273 8.043 1.00 67.88 91 LYS A N 1
ATOM 694 C CA . LYS A 1 91 ? 10.888 6.522 7.299 1.00 67.88 91 LYS A CA 1
ATOM 695 C C . LYS A 1 91 ? 10.734 7.649 8.317 1.00 67.88 91 LYS A C 1
ATOM 697 O O . LYS A 1 91 ? 9.704 7.723 8.978 1.00 67.88 91 LYS A O 1
ATOM 702 N N . VAL A 1 92 ? 11.737 8.515 8.434 1.00 64.81 92 VAL A N 1
ATOM 703 C CA . VAL A 1 92 ? 11.651 9.715 9.279 1.00 64.81 92 VAL A CA 1
ATOM 704 C C . VAL A 1 92 ? 10.632 10.669 8.653 1.00 64.81 92 VAL A C 1
ATOM 706 O O . VAL A 1 92 ? 10.879 11.247 7.597 1.00 64.81 92 VAL A O 1
ATOM 709 N N . THR A 1 93 ? 9.456 10.786 9.266 1.00 66.81 93 THR A N 1
ATOM 710 C CA . THR A 1 93 ? 8.325 11.596 8.773 1.00 66.81 93 THR A CA 1
ATOM 711 C C . THR A 1 93 ? 7.816 12.607 9.787 1.00 66.81 93 THR A C 1
ATOM 713 O O . THR A 1 93 ? 7.128 13.558 9.415 1.00 66.81 93 THR A O 1
ATOM 716 N N . ARG A 1 94 ? 8.150 12.414 11.062 1.00 62.03 94 ARG A N 1
ATOM 717 C CA . ARG A 1 94 ? 7.763 13.267 12.178 1.00 62.03 94 ARG A CA 1
ATOM 718 C C . ARG A 1 94 ? 8.984 13.616 13.030 1.00 62.03 94 ARG A C 1
ATOM 720 O O . ARG A 1 94 ? 9.971 12.881 12.996 1.00 62.03 94 ARG A O 1
ATOM 727 N N . PRO A 1 95 ? 8.940 14.713 13.805 1.00 63.28 95 PRO A N 1
ATOM 728 C CA . PRO A 1 95 ? 10.064 15.113 14.649 1.00 63.28 95 PRO A CA 1
ATOM 729 C C . PRO A 1 95 ? 10.530 14.015 15.616 1.00 63.28 95 PRO A C 1
ATOM 731 O O . PRO A 1 95 ? 11.729 13.860 15.830 1.00 63.28 95 PRO A O 1
ATOM 734 N N . GLU A 1 96 ? 9.606 13.223 16.163 1.00 68.44 96 GLU A N 1
ATOM 735 C CA . GLU A 1 96 ? 9.919 12.108 17.061 1.00 68.44 96 GLU A CA 1
ATOM 736 C C . GLU A 1 96 ? 10.688 10.960 16.385 1.00 68.44 96 GLU A C 1
ATOM 738 O O . GLU A 1 96 ? 11.454 10.262 17.052 1.00 68.44 96 GLU A O 1
ATOM 743 N N . ASP A 1 97 ? 10.550 10.797 15.066 1.00 66.00 97 ASP A N 1
ATOM 744 C CA . ASP A 1 97 ? 11.223 9.733 14.316 1.00 66.00 97 ASP A CA 1
ATOM 745 C C . ASP A 1 97 ? 12.744 9.965 14.258 1.00 66.00 97 ASP A C 1
ATOM 747 O O . ASP A 1 97 ? 13.510 9.013 14.108 1.00 66.00 97 ASP A O 1
ATOM 751 N N . LEU A 1 98 ? 13.202 11.216 14.410 1.00 62.78 98 LEU A N 1
ATOM 752 C CA . LEU A 1 98 ? 14.625 11.561 14.370 1.00 62.78 98 LEU A CA 1
ATOM 753 C C . LEU A 1 98 ? 15.389 10.946 15.551 1.00 62.78 98 LEU A C 1
ATOM 755 O O . LEU A 1 98 ? 16.443 10.344 15.357 1.00 62.78 98 LEU A O 1
ATOM 759 N N . ALA A 1 99 ? 14.818 11.017 16.757 1.00 69.06 99 ALA A N 1
ATOM 760 C CA . ALA A 1 99 ? 15.413 10.419 17.952 1.00 69.06 99 ALA A CA 1
ATOM 761 C C . ALA A 1 99 ? 15.490 8.884 17.849 1.00 69.06 99 ALA A C 1
ATOM 763 O O . ALA A 1 99 ? 16.441 8.262 18.324 1.00 69.06 99 ALA A O 1
ATOM 764 N N . LEU A 1 100 ? 14.505 8.264 17.190 1.00 61.97 100 LEU A N 1
ATOM 765 C CA . LEU A 1 100 ? 14.503 6.826 16.935 1.00 61.97 100 LEU A CA 1
ATOM 766 C C . LEU A 1 100 ? 15.544 6.434 15.870 1.00 61.97 100 LEU A C 1
ATOM 768 O O . LEU A 1 100 ? 16.188 5.390 15.995 1.00 61.97 100 LEU A O 1
ATOM 772 N N . ALA A 1 101 ? 15.752 7.273 14.852 1.00 63.38 101 ALA A N 1
ATOM 773 C CA . ALA A 1 101 ? 16.742 7.039 13.799 1.00 63.38 101 ALA A CA 1
ATOM 774 C C . ALA A 1 101 ? 18.180 7.141 14.324 1.00 63.38 101 ALA A C 1
ATOM 776 O O . ALA A 1 101 ? 19.030 6.331 13.945 1.00 63.38 101 ALA A O 1
ATOM 777 N N . GLU A 1 102 ? 18.438 8.084 15.233 1.00 70.00 102 GLU A N 1
ATOM 778 C CA . GLU A 1 102 ? 19.721 8.209 15.934 1.00 70.00 102 GLU A CA 1
ATOM 779 C C . GLU A 1 102 ? 20.023 6.977 16.793 1.00 70.00 102 GLU A C 1
ATOM 781 O O . GLU A 1 102 ? 21.139 6.467 16.759 1.00 70.00 102 GLU A O 1
ATOM 786 N N . PHE A 1 103 ? 19.028 6.439 17.506 1.00 70.31 103 PHE A N 1
ATOM 787 C CA . PHE A 1 103 ? 19.207 5.232 18.319 1.00 70.31 103 PHE A CA 1
ATOM 788 C C . PHE A 1 103 ? 19.464 3.968 17.480 1.00 70.31 103 PHE A C 1
ATOM 790 O O . PHE A 1 103 ? 20.159 3.052 17.920 1.00 70.31 103 PHE A O 1
ATOM 797 N N . THR A 1 104 ? 18.890 3.904 16.278 1.00 59.84 104 THR A N 1
ATOM 798 C CA . THR A 1 104 ? 18.908 2.696 15.437 1.00 59.84 104 THR A CA 1
ATOM 799 C C . THR A 1 104 ? 20.062 2.693 14.425 1.00 59.84 104 THR A C 1
ATOM 801 O O . THR A 1 104 ? 20.431 1.636 13.910 1.00 59.84 104 THR A O 1
ATOM 804 N N . SER A 1 105 ? 20.671 3.847 14.137 1.00 56.56 105 SER A N 1
ATOM 805 C CA . SER A 1 105 ? 21.815 3.925 13.225 1.00 56.56 105 SER A CA 1
ATOM 806 C C . SER A 1 105 ? 23.055 3.289 13.863 1.00 56.56 105 SER A C 1
ATOM 808 O O . SER A 1 105 ? 23.543 3.791 14.876 1.00 56.56 105 SER A O 1
ATOM 810 N N . PRO A 1 106 ? 23.620 2.207 13.294 1.00 52.28 106 PRO A N 1
ATOM 811 C CA . PRO A 1 106 ? 24.926 1.743 13.731 1.00 52.28 106 PRO A CA 1
ATOM 812 C C . PRO A 1 106 ? 25.964 2.825 13.404 1.00 52.28 106 PRO A C 1
ATOM 814 O O . PRO A 1 106 ? 26.014 3.313 12.274 1.00 52.28 106 PRO A O 1
ATOM 817 N N . GLU A 1 107 ? 26.791 3.187 14.389 1.00 42.88 107 GLU A N 1
ATOM 818 C CA . GLU A 1 107 ? 27.980 4.033 14.213 1.00 42.88 107 GLU A CA 1
ATOM 819 C C . GLU A 1 107 ? 28.715 3.663 12.908 1.00 42.88 107 GLU A C 1
ATOM 821 O O . GLU A 1 107 ? 29.031 2.480 12.697 1.00 42.88 107 GLU A O 1
ATOM 826 N N . PRO A 1 108 ? 28.997 4.623 12.006 1.00 42.69 108 PRO A N 1
ATOM 827 C CA . PRO A 1 108 ? 29.693 4.317 10.770 1.00 42.69 108 PRO A CA 1
ATOM 828 C C . PRO A 1 108 ? 31.129 3.901 11.093 1.00 42.69 108 PRO A C 1
ATOM 830 O O . PRO A 1 108 ? 32.020 4.727 11.285 1.00 42.69 108 PRO A O 1
ATOM 833 N N . SER A 1 109 ? 31.386 2.592 11.111 1.00 43.53 109 SER A N 1
ATOM 834 C CA . SER A 1 109 ? 32.749 2.068 11.113 1.00 43.53 109 SER A CA 1
ATOM 835 C C . SER A 1 109 ? 33.406 2.379 9.763 1.00 43.53 109 SER A C 1
ATOM 837 O O . SER A 1 109 ? 33.339 1.611 8.805 1.00 43.53 109 SER A O 1
ATOM 839 N N . ILE A 1 110 ? 34.044 3.547 9.663 1.00 45.22 110 ILE A N 1
ATOM 840 C CA . ILE A 1 110 ? 34.896 3.910 8.529 1.00 45.22 110 ILE A CA 1
ATOM 841 C C . ILE A 1 110 ? 36.133 3.000 8.573 1.00 45.22 110 ILE A C 1
ATOM 843 O O . ILE A 1 110 ? 37.181 3.349 9.116 1.00 45.22 110 ILE A O 1
ATOM 847 N N . ARG A 1 111 ? 36.030 1.795 8.006 1.00 40.03 111 ARG A N 1
ATOM 848 C CA . ARG A 1 111 ? 37.199 0.998 7.623 1.00 40.03 111 ARG A CA 1
ATOM 849 C C . ARG A 1 111 ? 37.565 1.347 6.182 1.00 40.03 111 ARG A C 1
ATOM 851 O O . ARG A 1 111 ? 36.819 1.061 5.253 1.00 40.03 111 ARG A O 1
ATOM 858 N N . ARG A 1 112 ? 38.729 1.995 6.037 1.00 43.25 112 ARG A N 1
ATOM 859 C CA . ARG A 1 112 ? 39.445 2.299 4.784 1.00 43.25 112 ARG A CA 1
ATOM 860 C C . ARG A 1 112 ? 39.273 1.192 3.736 1.00 43.25 112 ARG A C 1
ATOM 862 O O . ARG A 1 112 ? 39.739 0.077 3.959 1.00 43.25 112 ARG A O 1
ATOM 869 N N . ILE A 1 113 ? 38.754 1.539 2.560 1.00 43.97 113 ILE A N 1
ATOM 870 C CA . ILE A 1 113 ? 38.966 0.761 1.335 1.00 43.97 113 ILE A CA 1
ATOM 871 C C . ILE A 1 113 ? 39.954 1.554 0.478 1.00 43.97 113 ILE A C 1
ATOM 873 O O . ILE A 1 113 ? 39.596 2.521 -0.188 1.00 43.97 113 ILE A O 1
ATOM 877 N N . HIS A 1 114 ? 41.228 1.172 0.561 1.00 40.22 114 HIS A N 1
ATOM 878 C CA . HIS A 1 114 ? 42.231 1.539 -0.434 1.00 40.22 114 HIS A CA 1
ATOM 879 C C . HIS A 1 114 ? 41.958 0.744 -1.721 1.00 40.22 114 HIS A C 1
ATOM 881 O O . HIS A 1 114 ? 41.794 -0.471 -1.664 1.00 40.22 114 HIS A O 1
ATOM 887 N N . ASN A 1 115 ? 41.990 1.444 -2.857 1.00 42.59 115 ASN A N 1
ATOM 888 C CA . ASN A 1 115 ? 42.119 0.942 -4.229 1.00 42.59 115 ASN A CA 1
ATOM 889 C C . ASN A 1 115 ? 41.067 -0.059 -4.743 1.00 42.59 115 ASN A C 1
ATOM 891 O O . ASN A 1 115 ? 41.272 -1.269 -4.722 1.00 42.59 115 ASN A O 1
ATOM 895 N N . ALA A 1 116 ? 40.043 0.467 -5.416 1.00 37.28 116 ALA A N 1
ATOM 896 C CA . ALA A 1 116 ? 39.449 -0.204 -6.570 1.00 37.28 116 ALA A CA 1
ATOM 897 C C . ALA A 1 116 ? 39.223 0.833 -7.682 1.00 37.28 116 ALA A C 1
ATOM 899 O O . ALA A 1 116 ? 38.563 1.846 -7.471 1.00 37.28 116 ALA A O 1
ATOM 900 N N . 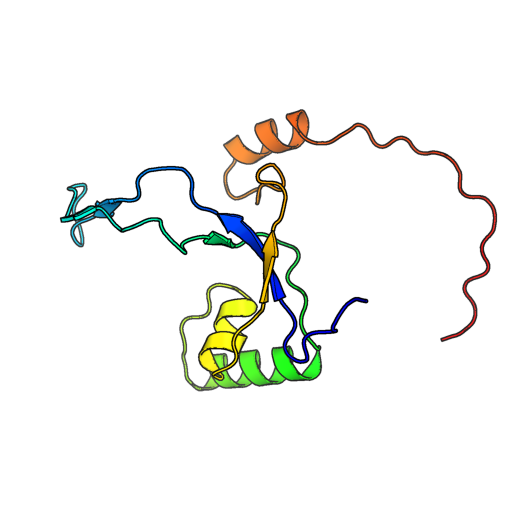ASN A 1 117 ? 39.852 0.601 -8.835 1.00 33.59 117 ASN A N 1
ATOM 901 C CA . ASN A 1 117 ? 39.786 1.427 -10.039 1.00 33.59 117 ASN A CA 1
ATOM 902 C C . ASN A 1 117 ? 38.388 1.327 -10.668 1.00 33.59 117 ASN A C 1
ATOM 904 O O . ASN A 1 117 ? 38.016 0.267 -11.168 1.00 33.59 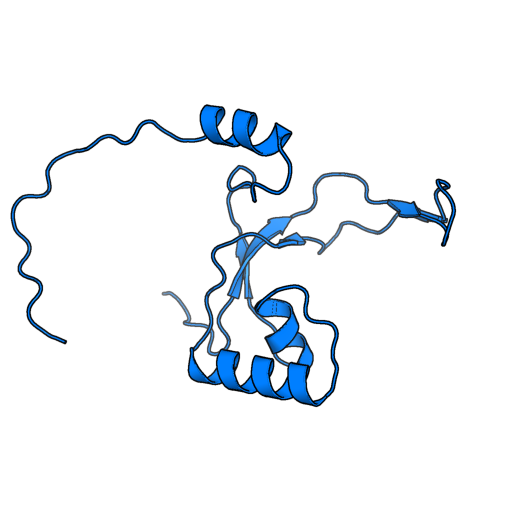117 ASN A O 1
ATOM 908 N N . TRP A 1 118 ? 37.646 2.433 -10.688 1.00 36.56 118 TRP A N 1
ATOM 909 C CA . TRP A 1 118 ? 36.357 2.555 -11.371 1.00 36.56 118 TRP A CA 1
ATOM 910 C C . TRP A 1 118 ? 36.537 3.318 -12.690 1.00 36.56 118 TRP A C 1
ATOM 912 O O . TRP A 1 118 ? 36.216 4.497 -12.785 1.00 36.56 118 TRP A O 1
ATOM 922 N N . THR A 1 119 ? 37.074 2.657 -13.716 1.00 37.34 119 THR A N 1
ATOM 923 C CA . THR A 1 119 ? 37.059 3.155 -15.105 1.00 37.34 119 THR A CA 1
ATOM 924 C C . THR A 1 119 ? 36.657 2.040 -16.063 1.00 37.34 119 THR A C 1
ATOM 926 O O . THR A 1 119 ? 37.490 1.419 -16.720 1.00 37.34 119 THR A O 1
ATOM 929 N N . ARG A 1 120 ? 35.348 1.783 -16.127 1.00 33.97 120 ARG A N 1
ATOM 930 C CA . ARG A 1 120 ? 34.638 1.270 -17.309 1.00 33.97 120 ARG A CA 1
ATOM 931 C C . ARG A 1 120 ? 33.140 1.239 -17.015 1.00 33.97 120 ARG A C 1
ATOM 933 O O . ARG A 1 120 ? 32.670 0.256 -16.461 1.00 33.97 120 ARG A O 1
ATOM 940 N N . PHE A 1 121 ? 32.450 2.316 -17.369 1.00 37.03 121 PHE A N 1
ATOM 941 C CA . PHE A 1 121 ? 31.140 2.343 -18.025 1.00 37.03 121 PHE A CA 1
ATOM 942 C C . PHE A 1 121 ? 31.025 3.686 -18.743 1.00 37.03 121 PHE A C 1
ATOM 944 O O . PHE A 1 121 ? 31.479 4.690 -18.148 1.00 37.03 121 PHE A O 1
#

Sequence (121 aa):
MSETSRTGGILAAPVRDTMKRAEPGKNAIAHTVDRNGLWHALTPQFFPRELLHDCLTRALNEGATITDEASALEYCGFHPQLVEGRADNIKVTRPEDLALAEFTSPEPSIRRIHNANWTRF

Organism: Escherichia coli (NCBI:txid562)

Radius of gyration: 19.05 Å; chains: 1; bounding box: 58×32×37 Å